Protein AF-A0A8J8J5F9-F1 (afdb_monomer)

Sequence (106 aa):
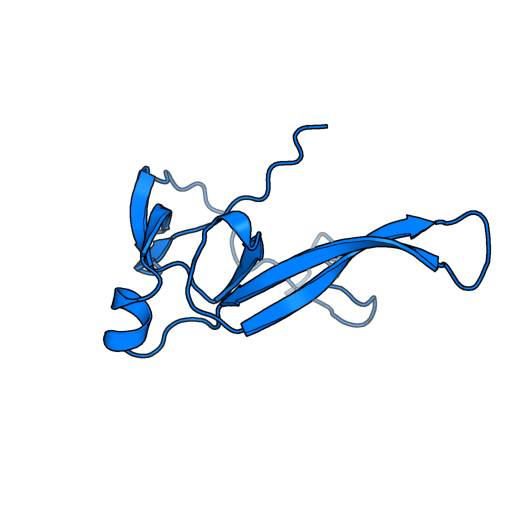KRPRYQLLLGRSSDLVVVEEIKRVELEEKEAPLGGTVVPIELGLPGMVHALVVEYDYSTVPRRAKLVKPFIVLPFPRMRAERMRQRTKALHDPELGIGVYLHSWSG

Mean predicted aligned error: 6.69 Å

pLDDT: mean 86.82, std 11.15, range [41.47, 97.12]

Secondary structure (DSSP, 8-state):
---SS-EE-SSTT-EE----------EEEEEEB-SEEEEGGG--SSEEEEEEEEEE-SSSS-EEEEEEEEEEEPPP-SHHHHHHTEEEEEEETTTTEEE-------

Radius of gyration: 16.97 Å; Cα contacts (8 Å, |Δi|>4): 169; chains: 1; bounding box: 41×25×44 Å

Structure (mmCIF, N/CA/C/O backbone):
data_AF-A0A8J8J5F9-F1
#
_entry.id   AF-A0A8J8J5F9-F1
#
loop_
_atom_site.group_PDB
_atom_site.id
_atom_site.type_symbol
_atom_site.label_atom_id
_atom_site.label_alt_id
_atom_site.label_comp_id
_atom_site.label_asym_id
_atom_site.label_entity_id
_atom_site.label_seq_id
_atom_site.pdbx_PDB_ins_code
_atom_site.Cartn_x
_atom_site.Cartn_y
_atom_site.Cartn_z
_atom_site.occupancy
_atom_site.B_iso_or_equiv
_atom_site.auth_seq_id
_atom_site.auth_comp_id
_atom_site.auth_asym_id
_atom_site.auth_atom_id
_atom_site.pdbx_PDB_model_num
ATOM 1 N N . LYS A 1 1 ? -26.136 -0.159 -12.455 1.00 56.03 1 LYS A N 1
ATOM 2 C CA . LYS A 1 1 ? -25.252 1.002 -12.170 1.00 56.03 1 LYS A CA 1
ATOM 3 C C . LYS A 1 1 ? -24.592 1.441 -13.489 1.00 56.03 1 LYS A C 1
ATOM 5 O O . LYS A 1 1 ? -24.132 0.561 -14.201 1.00 56.03 1 LYS A O 1
ATOM 10 N N . ARG A 1 2 ? -24.602 2.734 -13.864 1.00 60.03 2 ARG A N 1
ATOM 11 C CA . ARG A 1 2 ? -23.929 3.274 -15.072 1.00 60.03 2 ARG A CA 1
ATOM 12 C C . ARG A 1 2 ? -22.699 4.087 -14.628 1.00 60.03 2 ARG A 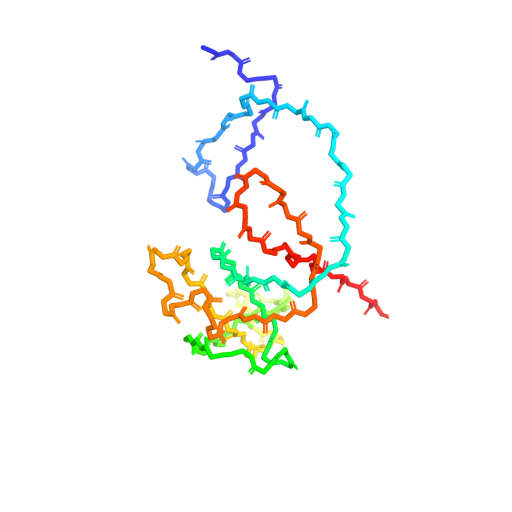C 1
ATOM 14 O O . ARG A 1 2 ? -22.896 5.219 -14.187 1.00 60.03 2 ARG A O 1
ATOM 21 N N . PRO A 1 3 ? -21.476 3.529 -14.644 1.00 63.41 3 PRO A N 1
ATOM 22 C CA . PRO A 1 3 ? -20.291 4.274 -14.227 1.00 63.41 3 PRO A CA 1
ATOM 23 C C . PRO A 1 3 ? -20.064 5.454 -15.180 1.00 63.41 3 PRO A C 1
ATOM 25 O O . PRO A 1 3 ? -20.061 5.273 -16.394 1.00 63.41 3 PRO A O 1
ATOM 28 N N . ARG A 1 4 ? -19.912 6.672 -14.641 1.00 62.31 4 ARG A N 1
ATOM 29 C CA . ARG A 1 4 ? -19.627 7.868 -15.460 1.00 62.31 4 ARG A CA 1
ATOM 30 C C . ARG A 1 4 ? -18.207 7.873 -16.027 1.00 62.31 4 ARG A C 1
ATOM 32 O O . ARG A 1 4 ? -17.983 8.490 -17.059 1.00 62.31 4 ARG A O 1
ATOM 39 N N . TYR A 1 5 ? -17.288 7.172 -15.368 1.00 63.69 5 TYR A N 1
ATOM 40 C CA . TYR A 1 5 ? -15.900 7.020 -15.784 1.00 63.69 5 TYR A CA 1
ATOM 41 C C . TYR A 1 5 ? -15.513 5.547 -15.694 1.00 63.69 5 TYR A C 1
ATOM 43 O O . TYR A 1 5 ? -15.827 4.887 -14.701 1.00 63.69 5 TYR A O 1
ATOM 51 N N . GLN A 1 6 ? -14.848 5.035 -16.729 1.00 65.44 6 GLN A N 1
ATOM 52 C CA . GLN A 1 6 ? -14.239 3.714 -16.674 1.00 65.44 6 GLN A CA 1
ATOM 53 C C . GLN A 1 6 ? -12.998 3.806 -15.789 1.00 65.44 6 GLN A C 1
ATOM 55 O O . GLN A 1 6 ? -12.009 4.436 -16.154 1.00 65.44 6 GLN A O 1
ATOM 60 N N . LEU A 1 7 ? -13.066 3.187 -14.616 1.00 70.19 7 LEU A N 1
ATOM 61 C CA . LEU A 1 7 ? -11.890 2.910 -13.810 1.00 70.19 7 LEU A CA 1
ATOM 62 C C . LEU A 1 7 ? -11.389 1.515 -14.195 1.00 70.19 7 LEU A C 1
ATOM 64 O O . LEU A 1 7 ? -12.170 0.564 -14.253 1.00 70.19 7 LEU A O 1
ATOM 68 N N . LEU A 1 8 ? -10.099 1.424 -14.505 1.00 68.38 8 LEU A N 1
ATOM 69 C CA . LEU A 1 8 ? -9.402 0.178 -14.8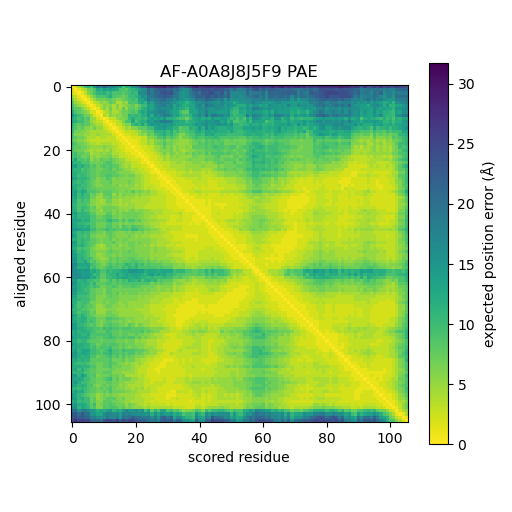11 1.00 68.38 8 LEU A CA 1
ATOM 70 C C . LEU A 1 8 ? -8.459 -0.130 -13.657 1.00 68.38 8 LEU A C 1
ATOM 72 O O . LEU A 1 8 ? -7.688 0.740 -13.247 1.00 68.38 8 LEU A O 1
ATOM 76 N N . LEU A 1 9 ? -8.513 -1.352 -13.135 1.00 70.44 9 LEU A N 1
ATOM 77 C CA . LEU A 1 9 ? -7.690 -1.756 -11.999 1.00 70.44 9 LEU A CA 1
ATOM 78 C C . LEU A 1 9 ? -6.610 -2.731 -12.470 1.00 70.44 9 LEU A C 1
ATOM 80 O O . LEU A 1 9 ? -6.804 -3.938 -12.531 1.00 70.44 9 LEU A O 1
ATOM 84 N N . GLY A 1 10 ? -5.455 -2.188 -12.850 1.00 73.69 10 GLY A N 1
ATOM 85 C CA . GLY A 1 10 ? -4.349 -2.969 -13.402 1.00 73.69 10 GLY A CA 1
ATOM 86 C C . GLY A 1 10 ? -4.558 -3.295 -14.880 1.00 73.69 10 GLY A C 1
ATOM 87 O O . GLY A 1 10 ? -3.993 -2.618 -15.738 1.00 73.69 10 GLY A O 1
ATOM 88 N N . ARG A 1 11 ? -5.344 -4.330 -15.198 1.00 71.50 11 ARG A N 1
ATOM 89 C CA . ARG A 1 11 ? -5.572 -4.760 -16.590 1.00 71.50 11 ARG A CA 1
ATOM 90 C C . ARG A 1 11 ? -6.789 -4.072 -17.198 1.00 71.50 11 ARG A C 1
ATOM 92 O O . ARG A 1 11 ? -7.748 -3.746 -16.509 1.00 71.50 11 ARG A O 1
ATOM 99 N N . SER A 1 12 ? -6.789 -3.924 -18.522 1.00 70.12 12 SER A N 1
ATOM 100 C CA . SER A 1 12 ? -7.931 -3.382 -19.274 1.00 70.12 12 SER A CA 1
ATOM 101 C C . SER A 1 12 ? -9.205 -4.228 -19.152 1.00 70.12 12 SER A C 1
ATOM 103 O O . SER A 1 12 ? -10.298 -3.716 -19.379 1.00 70.12 12 SER A O 1
ATOM 105 N N . SER A 1 13 ? -9.075 -5.503 -18.769 1.00 75.56 13 SER A N 1
ATOM 106 C CA . SER A 1 13 ? -10.186 -6.413 -18.471 1.00 75.56 13 SER A CA 1
ATOM 107 C C . SER A 1 13 ? -10.829 -6.186 -17.102 1.00 75.56 13 SER A C 1
ATOM 109 O O . SER A 1 13 ? -11.948 -6.643 -16.875 1.00 75.56 13 SER A O 1
ATOM 111 N N . ASP A 1 14 ? -10.133 -5.516 -16.184 1.00 77.38 14 ASP A N 1
ATOM 112 C CA . ASP A 1 14 ? -10.522 -5.453 -14.778 1.00 77.38 14 ASP A CA 1
ATOM 113 C C . ASP A 1 14 ? -11.424 -4.222 -14.573 1.00 77.38 14 ASP A C 1
ATOM 115 O O . ASP A 1 14 ? -10.971 -3.125 -14.232 1.00 77.38 14 ASP A O 1
ATOM 119 N N . LEU A 1 15 ? -12.720 -4.403 -14.863 1.00 77.81 15 LEU A N 1
ATOM 120 C CA . LEU A 1 15 ? -13.754 -3.373 -14.731 1.00 77.81 15 LEU A CA 1
ATOM 121 C C . LEU A 1 15 ? -14.131 -3.151 -13.263 1.00 77.81 15 LEU A C 1
ATOM 123 O O . LEU A 1 15 ? -14.524 -4.087 -12.568 1.00 77.81 15 LEU A O 1
ATOM 127 N N . VAL A 1 16 ? -14.095 -1.895 -12.814 1.00 77.81 16 VAL A N 1
ATOM 128 C CA . VAL A 1 16 ? -14.505 -1.507 -11.456 1.00 77.81 16 VAL A CA 1
ATOM 129 C C . VAL A 1 16 ? -15.431 -0.288 -11.467 1.00 77.81 16 VAL A C 1
ATOM 131 O O . VAL A 1 16 ? -15.446 0.504 -12.411 1.00 77.81 16 VAL A O 1
ATOM 134 N N . VAL A 1 17 ? -16.242 -0.147 -10.416 1.00 81.12 17 VAL A N 1
ATOM 135 C CA . VAL A 1 17 ? -17.215 0.943 -10.252 1.00 81.12 17 VAL A CA 1
ATOM 136 C C . VAL A 1 17 ? -17.031 1.575 -8.877 1.00 81.12 17 VAL A C 1
ATOM 138 O O . VAL A 1 17 ? -16.889 0.865 -7.888 1.00 81.12 17 VAL A O 1
ATOM 141 N N . VAL A 1 18 ? -17.066 2.907 -8.812 1.00 83.81 18 VAL A N 1
ATOM 142 C CA . VAL A 1 18 ? -17.068 3.645 -7.541 1.00 83.81 18 VAL A CA 1
ATOM 143 C C . VAL A 1 18 ? -18.436 3.514 -6.883 1.00 83.81 18 VAL A C 1
ATOM 145 O O . VAL A 1 18 ? -19.450 3.851 -7.498 1.00 83.81 18 VAL A O 1
ATOM 148 N N . GLU A 1 19 ? -18.468 3.033 -5.643 1.00 84.19 19 GLU A N 1
ATOM 149 C CA . GLU A 1 19 ? -19.701 2.975 -4.852 1.00 84.19 19 GLU A CA 1
ATOM 150 C C . GLU A 1 19 ? -19.952 4.270 -4.078 1.00 84.19 19 GLU A C 1
ATOM 152 O O . GLU A 1 19 ? -21.090 4.730 -4.027 1.00 84.19 19 GLU A O 1
ATOM 157 N N . GLU A 1 20 ? -18.897 4.889 -3.548 1.00 86.50 20 GLU A N 1
ATOM 158 C CA . GLU A 1 20 ? -18.975 6.092 -2.722 1.00 86.50 20 GLU A CA 1
ATOM 159 C C . GLU A 1 20 ? -17.676 6.909 -2.825 1.00 86.50 20 GLU A C 1
ATOM 161 O O . GLU A 1 20 ? -16.594 6.356 -3.026 1.00 86.50 20 GLU A O 1
ATOM 166 N N . ILE A 1 21 ? -17.784 8.233 -2.677 1.00 87.38 21 ILE A N 1
ATOM 167 C CA . ILE A 1 21 ? -16.649 9.134 -2.449 1.00 87.38 21 ILE A CA 1
ATOM 168 C C . ILE A 1 21 ? -16.967 9.948 -1.200 1.00 87.38 21 ILE A C 1
ATOM 170 O O . ILE A 1 21 ? -17.948 10.690 -1.182 1.00 87.38 21 ILE A O 1
ATOM 174 N N . LYS A 1 22 ? -16.109 9.848 -0.185 1.00 86.81 22 LYS A N 1
ATOM 175 C CA . LYS A 1 22 ? -16.231 10.591 1.070 1.00 86.81 22 LYS A CA 1
ATOM 176 C C . LYS A 1 22 ? -14.921 11.270 1.436 1.00 86.81 22 LYS A C 1
ATOM 178 O O . LYS A 1 22 ? -13.843 10.795 1.082 1.00 86.81 22 LYS A O 1
ATOM 183 N N . ARG A 1 23 ? -15.021 12.391 2.148 1.00 87.94 23 ARG A N 1
ATOM 184 C CA . ARG A 1 23 ? -13.873 13.034 2.794 1.00 87.94 23 ARG A CA 1
ATOM 185 C C . ARG A 1 23 ? -13.798 12.527 4.227 1.00 87.94 23 ARG A C 1
ATOM 187 O O . ARG A 1 23 ? -14.805 12.558 4.925 1.00 87.94 23 ARG A O 1
ATOM 194 N N . VAL A 1 24 ? -12.621 12.071 4.631 1.00 85.88 24 VAL A N 1
ATOM 195 C CA . VAL A 1 24 ? -12.334 11.609 5.991 1.00 85.88 24 VAL A CA 1
ATOM 196 C C . VAL A 1 24 ? -11.064 12.288 6.481 1.00 85.88 24 VAL A C 1
ATOM 198 O O . VAL A 1 24 ? -10.143 12.520 5.696 1.00 85.88 24 VAL A O 1
ATOM 201 N N . GLU A 1 25 ? -11.031 12.622 7.764 1.00 86.44 25 GLU A N 1
ATOM 202 C CA . GLU A 1 25 ? -9.827 13.116 8.425 1.00 86.44 25 GLU A CA 1
ATOM 203 C C . GLU A 1 25 ? -9.056 11.924 8.985 1.00 86.44 25 GLU A C 1
ATOM 205 O O . GLU A 1 25 ? -9.618 11.072 9.675 1.00 86.44 25 GLU A O 1
ATOM 210 N N . LEU A 1 26 ? -7.774 11.839 8.635 1.00 89.50 26 LEU A N 1
A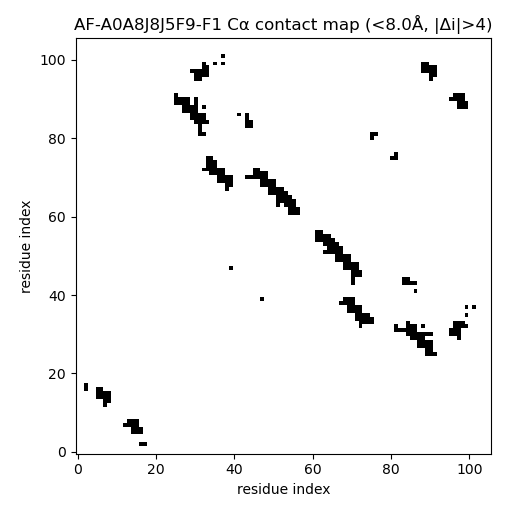TOM 211 C CA . LEU A 1 26 ? -6.888 10.783 9.102 1.00 89.50 26 LEU A CA 1
ATOM 212 C C . LEU A 1 26 ? -5.906 11.374 10.104 1.00 89.50 26 LEU A C 1
ATOM 214 O O . LEU A 1 26 ? -5.200 12.336 9.803 1.00 89.50 26 LEU A O 1
ATOM 218 N N . GLU A 1 27 ? -5.836 10.757 11.274 1.00 92.62 27 GLU A N 1
ATOM 219 C CA . GLU A 1 27 ? -4.879 11.114 12.313 1.00 92.62 27 GLU A CA 1
ATOM 220 C C . GLU A 1 27 ? -3.687 10.166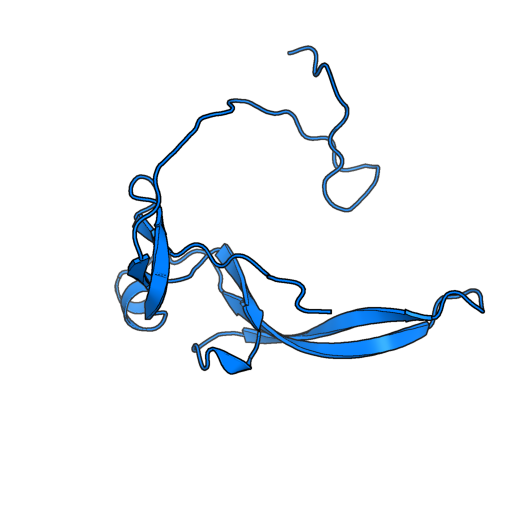 12.275 1.00 92.62 27 GLU A C 1
ATOM 222 O O . GLU A 1 27 ? -3.825 8.958 12.051 1.00 92.62 27 GLU A O 1
ATOM 227 N N . GLU A 1 28 ? -2.501 10.706 12.526 1.00 93.94 28 GLU A N 1
ATOM 228 C CA . GLU A 1 28 ? -1.299 9.899 12.644 1.00 93.94 28 GLU A CA 1
ATOM 229 C C . GLU A 1 28 ? -1.227 9.274 14.041 1.00 93.94 28 GLU A C 1
ATOM 231 O O . GLU A 1 28 ? -1.200 9.971 15.055 1.00 93.94 28 GLU A O 1
ATOM 236 N N . LYS A 1 29 ? -1.171 7.943 14.106 1.00 94.25 29 LYS A N 1
ATOM 237 C CA . LYS A 1 29 ? -0.952 7.211 15.356 1.00 94.25 29 LYS A CA 1
ATOM 238 C C . LYS A 1 29 ? -0.301 5.865 15.093 1.00 94.25 29 LYS A C 1
ATOM 240 O O . LYS A 1 29 ? -0.095 5.454 13.953 1.00 94.25 29 LYS A O 1
ATOM 245 N N . GLU A 1 30 ? 0.020 5.156 16.164 1.00 93.94 30 GLU A N 1
ATOM 246 C CA . GLU A 1 30 ? 0.500 3.790 16.042 1.00 93.94 30 GLU A CA 1
ATOM 247 C C . GLU A 1 30 ? -0.655 2.848 15.665 1.00 93.94 30 GLU A C 1
ATOM 249 O O . GLU A 1 30 ? -1.608 2.651 16.432 1.00 93.94 30 GLU A O 1
ATOM 254 N N . ALA A 1 31 ? -0.572 2.266 14.472 1.00 93.94 31 ALA A N 1
ATOM 255 C CA . ALA A 1 31 ? -1.632 1.464 13.878 1.00 93.94 31 ALA A CA 1
ATOM 256 C C . ALA A 1 31 ? -1.066 0.254 13.117 1.00 93.94 31 ALA A C 1
ATOM 258 O O . ALA A 1 31 ? 0.048 0.325 12.595 1.00 93.94 31 ALA A O 1
ATOM 259 N N . PRO A 1 32 ? -1.814 -0.863 13.028 1.00 94.12 32 PRO A N 1
ATOM 260 C CA . PRO A 1 32 ? -1.432 -1.983 12.176 1.00 94.12 32 PRO A CA 1
ATOM 261 C C . PRO A 1 32 ? -1.560 -1.610 10.698 1.00 94.12 32 PRO A C 1
ATOM 263 O O . PRO A 1 32 ? -2.654 -1.264 10.260 1.00 94.12 32 PRO A O 1
ATOM 266 N N . LEU A 1 33 ? -0.488 -1.732 9.918 1.00 94.44 33 LEU A N 1
ATOM 267 C CA . LEU A 1 33 ? -0.575 -1.691 8.456 1.00 94.44 33 LEU A CA 1
ATOM 268 C C . LEU A 1 33 ? -1.015 -3.051 7.910 1.00 94.44 33 LEU A C 1
ATOM 270 O O . LEU A 1 33 ? -0.620 -4.092 8.428 1.00 94.44 33 LEU A O 1
ATOM 274 N N . GLY A 1 34 ? -1.822 -3.049 6.850 1.00 91.56 34 GLY A N 1
ATOM 275 C CA . GLY A 1 34 ? -2.349 -4.283 6.279 1.00 91.56 34 GLY A CA 1
ATOM 276 C C . GLY A 1 34 ? -3.124 -4.082 4.985 1.00 91.56 34 GLY A C 1
ATOM 277 O O . GLY A 1 34 ? -3.678 -3.016 4.745 1.00 91.56 34 GLY A O 1
ATOM 278 N N . GLY A 1 35 ? -3.166 -5.121 4.151 1.00 91.25 35 GLY A N 1
ATOM 279 C CA . GLY A 1 35 ? -3.835 -5.080 2.846 1.00 91.25 35 GLY A CA 1
ATOM 280 C C . GLY A 1 35 ? -3.134 -4.168 1.839 1.00 91.25 35 GLY A C 1
ATOM 281 O O . GLY A 1 35 ? -3.790 -3.573 0.991 1.00 91.25 35 GLY A O 1
ATOM 282 N N . THR A 1 36 ? -1.815 -4.019 1.955 1.00 92.94 36 THR A N 1
ATOM 283 C CA . THR A 1 36 ? -1.036 -3.055 1.174 1.00 92.94 36 THR A CA 1
ATOM 284 C C . THR A 1 36 ? 0.387 -3.556 0.921 1.00 92.94 36 THR A C 1
ATOM 286 O O . THR A 1 36 ? 0.824 -4.565 1.478 1.00 92.94 36 THR A O 1
ATOM 289 N N . VAL A 1 37 ? 1.111 -2.843 0.064 1.00 93.75 37 VAL A N 1
ATOM 290 C CA . VAL A 1 37 ? 2.530 -3.050 -0.223 1.00 93.75 37 VAL A CA 1
ATOM 291 C C . VAL A 1 37 ? 3.288 -1.827 0.272 1.00 93.75 37 VAL A C 1
ATOM 293 O O . VAL A 1 37 ? 2.907 -0.700 -0.048 1.00 93.75 37 VAL A O 1
ATOM 296 N N . VAL A 1 38 ? 4.351 -2.039 1.044 1.00 94.00 38 VAL A N 1
ATOM 297 C CA . VAL A 1 38 ? 5.160 -0.959 1.630 1.00 94.00 38 VAL A CA 1
ATOM 298 C C . VAL A 1 38 ? 6.643 -1.143 1.324 1.00 94.00 38 VAL A C 1
ATOM 300 O O . VAL A 1 38 ? 7.077 -2.279 1.126 1.00 94.00 38 VAL A O 1
ATOM 303 N N . PRO A 1 39 ? 7.437 -0.064 1.269 1.00 93.25 39 PRO A N 1
ATOM 304 C CA . PRO A 1 39 ? 8.886 -0.170 1.121 1.00 93.25 39 PRO A CA 1
ATOM 305 C C . PRO A 1 39 ? 9.524 -0.980 2.262 1.00 93.25 39 PRO A C 1
ATOM 307 O O . PRO A 1 39 ? 9.019 -0.981 3.391 1.00 93.25 39 PRO A O 1
ATOM 310 N N . ILE A 1 40 ? 10.626 -1.685 1.983 1.00 94.31 40 ILE A N 1
ATOM 311 C CA . ILE A 1 40 ? 11.306 -2.516 2.994 1.00 94.31 40 ILE A CA 1
ATOM 312 C C . ILE A 1 40 ? 11.838 -1.688 4.175 1.00 94.31 40 ILE A C 1
ATOM 314 O O . ILE A 1 40 ? 11.980 -2.197 5.285 1.00 94.31 40 ILE A O 1
ATOM 318 N N . GLU A 1 41 ? 12.088 -0.400 3.948 1.00 91.81 41 GLU A N 1
ATOM 319 C CA . GLU A 1 41 ? 12.641 0.566 4.894 1.00 91.81 41 GLU A CA 1
ATOM 320 C C . GLU A 1 41 ? 11.729 0.796 6.109 1.00 91.81 41 GLU A C 1
ATOM 322 O O . GLU A 1 41 ? 12.201 1.258 7.145 1.00 91.81 41 GLU A O 1
ATOM 327 N N . LEU A 1 42 ? 10.442 0.428 6.026 1.00 90.06 42 LEU A N 1
ATOM 328 C CA . LEU A 1 42 ? 9.531 0.462 7.175 1.00 90.06 42 LEU A CA 1
ATOM 329 C C . LEU A 1 42 ? 9.816 -0.644 8.205 1.00 90.06 42 LEU A C 1
ATOM 331 O O . LEU A 1 42 ? 9.261 -0.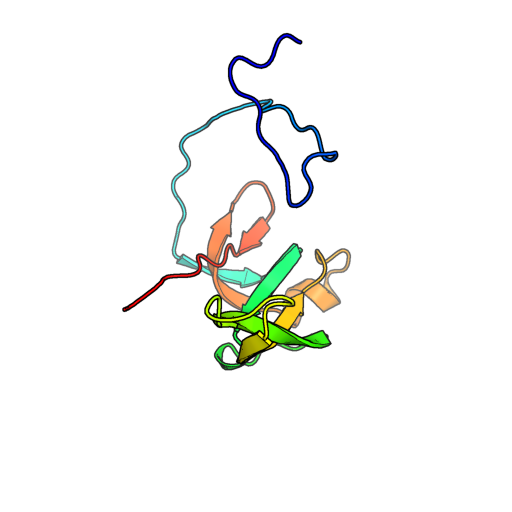597 9.300 1.00 90.06 42 LEU A O 1
ATOM 335 N N . GLY A 1 43 ? 10.635 -1.649 7.870 1.00 90.56 43 GLY A N 1
ATOM 336 C CA . GLY A 1 43 ? 11.079 -2.682 8.812 1.00 90.56 43 GLY A CA 1
ATOM 337 C C . GLY A 1 43 ? 9.969 -3.603 9.331 1.00 90.56 43 GLY A C 1
ATOM 338 O O . GLY A 1 43 ? 10.122 -4.225 10.381 1.00 90.56 43 GLY A O 1
ATOM 339 N N . LEU A 1 44 ? 8.837 -3.686 8.627 1.00 92.19 44 LEU A N 1
ATOM 340 C CA . LEU A 1 44 ? 7.689 -4.478 9.061 1.00 92.19 44 LEU A CA 1
ATOM 341 C C . LEU A 1 44 ? 7.849 -5.970 8.726 1.00 92.19 44 LEU A C 1
ATOM 343 O O . LEU A 1 44 ? 8.353 -6.324 7.659 1.00 92.19 44 LEU A O 1
ATOM 347 N N . PRO A 1 45 ? 7.373 -6.879 9.592 1.00 91.25 45 PRO A N 1
ATOM 348 C CA . PRO A 1 45 ? 7.386 -8.302 9.290 1.00 91.25 45 PRO A CA 1
ATOM 349 C C . PRO A 1 45 ? 6.334 -8.636 8.223 1.00 91.25 45 PRO A C 1
ATOM 351 O O . PRO A 1 45 ? 5.138 -8.393 8.405 1.00 91.25 45 PRO A O 1
ATOM 354 N N . GLY A 1 46 ? 6.768 -9.248 7.124 1.00 90.75 46 GLY A N 1
ATOM 355 C CA . GLY A 1 46 ? 5.889 -9.671 6.038 1.00 90.75 46 GLY A CA 1
ATOM 356 C C . GLY A 1 46 ? 6.645 -10.364 4.908 1.00 90.75 46 GLY A C 1
ATOM 357 O O . GLY A 1 46 ? 7.832 -10.664 5.025 1.00 90.75 46 GLY A O 1
ATOM 358 N N . MET A 1 47 ? 5.944 -10.638 3.809 1.00 94.19 47 MET A N 1
ATOM 359 C CA . MET A 1 47 ? 6.548 -11.274 2.641 1.00 94.19 47 MET A CA 1
ATOM 360 C C . MET A 1 47 ? 7.357 -10.243 1.856 1.00 94.19 47 MET A C 1
ATOM 362 O O . MET A 1 47 ? 6.792 -9.272 1.360 1.00 94.19 47 MET A O 1
ATOM 366 N N . VAL A 1 48 ? 8.663 -10.463 1.718 1.00 96.62 48 VAL A N 1
ATOM 367 C CA . VAL A 1 48 ? 9.522 -9.601 0.899 1.00 96.62 48 VAL A CA 1
ATOM 368 C C . VAL A 1 48 ? 9.375 -9.984 -0.572 1.00 96.62 48 VAL A C 1
ATOM 370 O O . VAL A 1 48 ? 9.496 -11.156 -0.930 1.00 96.62 48 VAL A O 1
ATOM 373 N N . HIS A 1 49 ? 9.128 -8.998 -1.430 1.00 97.12 49 HIS A N 1
ATOM 374 C CA . HIS A 1 49 ? 9.023 -9.172 -2.873 1.00 97.12 49 HIS A CA 1
ATOM 375 C C . HIS A 1 49 ? 9.759 -8.051 -3.611 1.00 97.12 49 HIS A C 1
ATOM 377 O O . HIS A 1 49 ? 9.650 -6.882 -3.247 1.00 97.12 49 HIS A O 1
ATOM 383 N N . ALA A 1 50 ? 10.506 -8.394 -4.660 1.00 96.38 50 ALA A N 1
ATOM 384 C CA . ALA A 1 50 ? 11.183 -7.417 -5.506 1.00 96.38 50 ALA A CA 1
ATOM 385 C C . ALA A 1 50 ? 10.228 -6.942 -6.609 1.00 96.38 50 ALA A C 1
ATOM 387 O O . ALA A 1 50 ? 9.792 -7.742 -7.434 1.00 96.38 50 ALA A O 1
ATOM 388 N N . LEU A 1 51 ? 9.896 -5.651 -6.625 1.00 94.19 51 LEU A N 1
ATOM 389 C CA . LEU A 1 51 ? 8.984 -5.058 -7.605 1.00 94.19 51 LEU A CA 1
ATOM 390 C C . LEU A 1 51 ? 9.722 -4.053 -8.488 1.00 94.19 51 LEU A C 1
ATOM 392 O O . LEU A 1 51 ? 10.579 -3.297 -8.023 1.00 94.19 51 LEU A O 1
ATOM 396 N N . VAL A 1 52 ? 9.374 -4.046 -9.775 1.00 92.69 52 VAL A N 1
ATOM 397 C CA . VAL A 1 52 ? 9.880 -3.058 -10.732 1.00 92.69 52 VAL A CA 1
ATOM 398 C C . VAL A 1 52 ? 9.212 -1.716 -10.444 1.00 92.69 52 VAL A C 1
ATOM 400 O O . VAL A 1 52 ? 7.993 -1.598 -10.537 1.00 92.69 52 VAL A O 1
ATOM 403 N N . VAL A 1 53 ? 10.016 -0.715 -10.098 1.00 91.50 53 VAL A N 1
ATOM 404 C CA . VAL A 1 53 ? 9.570 0.661 -9.826 1.00 91.50 53 VAL A CA 1
ATOM 405 C C . VAL A 1 53 ? 9.660 1.516 -11.089 1.00 91.50 53 VAL A C 1
ATOM 407 O O . VAL A 1 53 ? 8.864 2.429 -11.279 1.00 91.50 53 VAL A O 1
ATOM 410 N N . GLU A 1 54 ? 10.598 1.195 -11.982 1.00 92.69 54 GLU A N 1
ATOM 411 C CA . GLU A 1 54 ? 10.791 1.902 -13.247 1.00 92.69 54 GLU A CA 1
ATOM 412 C C . GLU A 1 54 ? 11.141 0.922 -14.374 1.00 92.69 54 GLU A C 1
ATOM 414 O O . GLU A 1 54 ? 11.952 0.010 -14.189 1.00 92.69 54 GLU A O 1
ATOM 419 N N . TYR A 1 55 ? 10.560 1.138 -15.556 1.00 93.44 55 TYR A N 1
ATOM 420 C CA . TYR A 1 55 ? 10.884 0.411 -16.785 1.00 93.44 55 TYR A CA 1
ATOM 421 C C . TYR A 1 55 ? 11.660 1.306 -17.755 1.00 93.44 55 TYR A C 1
ATOM 423 O O . TYR A 1 55 ? 11.388 2.499 -17.864 1.00 93.44 55 TYR A O 1
ATOM 431 N N . ASP A 1 56 ? 12.585 0.710 -18.499 1.00 93.38 56 ASP A N 1
ATOM 432 C CA . ASP A 1 56 ? 13.161 1.290 -19.706 1.00 93.38 56 ASP A CA 1
ATOM 433 C C . ASP A 1 56 ? 12.233 1.008 -20.899 1.00 93.38 56 ASP A C 1
ATOM 435 O O . ASP A 1 56 ? 11.909 -0.147 -21.205 1.00 93.38 56 ASP A O 1
ATOM 439 N N . TYR A 1 57 ? 11.801 2.086 -21.553 1.00 92.81 57 TYR A N 1
ATOM 440 C CA . TYR A 1 57 ? 10.881 2.079 -22.690 1.00 92.81 57 TYR A CA 1
ATOM 441 C C . TYR A 1 57 ? 11.584 2.261 -24.042 1.00 92.81 57 TYR A C 1
ATOM 443 O O . TYR A 1 57 ? 10.910 2.324 -25.067 1.00 92.81 57 TYR A O 1
ATOM 451 N N . SER A 1 58 ? 12.918 2.334 -24.068 1.00 94.50 58 SER A N 1
ATOM 452 C CA . SER A 1 58 ? 13.697 2.477 -25.304 1.00 94.50 58 SER A CA 1
ATOM 453 C C . SER A 1 58 ? 13.616 1.250 -26.221 1.00 94.50 58 SER A C 1
ATOM 455 O O . SER A 1 58 ? 13.860 1.360 -27.421 1.00 94.50 58 SER A O 1
ATOM 457 N N . THR A 1 59 ? 13.260 0.080 -25.677 1.00 89.81 59 THR A N 1
ATOM 458 C CA . THR A 1 59 ? 13.187 -1.191 -26.411 1.00 89.81 59 THR A CA 1
ATOM 459 C C . THR A 1 59 ? 11.910 -1.973 -26.089 1.00 89.81 59 THR A C 1
ATOM 461 O O . THR A 1 59 ? 11.315 -1.828 -25.019 1.00 89.81 59 THR A O 1
ATOM 464 N N . VAL A 1 60 ? 11.473 -2.812 -27.037 1.00 88.38 60 VAL A N 1
ATOM 465 C CA . VAL A 1 60 ? 10.367 -3.769 -26.867 1.00 88.38 60 VAL A CA 1
ATOM 466 C C . VAL A 1 60 ? 10.937 -5.189 -27.023 1.00 88.38 60 VAL A C 1
ATOM 468 O O . VAL A 1 60 ? 11.535 -5.466 -28.062 1.00 88.38 60 VAL A O 1
ATOM 471 N N . PRO A 1 61 ? 10.775 -6.094 -26.035 1.00 89.12 61 PRO A N 1
ATOM 472 C CA . PRO A 1 61 ? 10.047 -5.911 -24.778 1.00 89.12 61 PRO A CA 1
ATOM 473 C C . PRO A 1 61 ? 10.755 -4.952 -23.810 1.00 89.12 61 PRO A C 1
ATOM 475 O O . PRO A 1 61 ? 11.982 -4.863 -23.788 1.00 89.12 61 PRO A O 1
ATOM 478 N N . ARG A 1 62 ? 9.952 -4.256 -22.995 1.00 92.62 62 ARG A N 1
ATOM 479 C CA . ARG A 1 62 ? 10.429 -3.321 -21.964 1.00 92.62 62 ARG A CA 1
ATOM 480 C C . ARG A 1 62 ? 11.345 -4.044 -20.982 1.00 92.62 62 ARG A C 1
ATOM 482 O O . ARG A 1 62 ? 11.096 -5.202 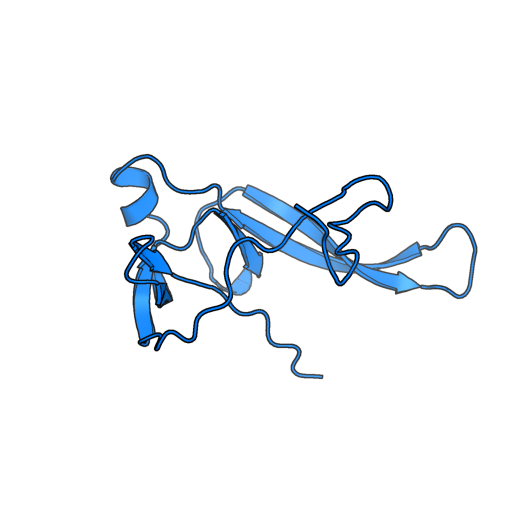-20.643 1.00 92.62 62 ARG A O 1
ATOM 489 N N . ARG A 1 63 ? 12.356 -3.344 -20.471 1.00 93.00 63 ARG A N 1
ATOM 490 C CA . ARG A 1 63 ? 13.296 -3.886 -19.478 1.00 93.00 63 ARG A CA 1
ATOM 491 C C . ARG A 1 63 ? 13.098 -3.207 -18.131 1.00 93.00 63 ARG A C 1
ATOM 493 O O . ARG A 1 63 ? 12.748 -2.034 -18.080 1.00 93.00 63 ARG A O 1
ATOM 500 N N . ALA A 1 64 ? 13.301 -3.932 -17.036 1.00 94.12 64 ALA A N 1
ATOM 501 C CA . ALA A 1 64 ? 13.299 -3.317 -15.712 1.00 94.12 64 ALA A CA 1
ATOM 502 C C . ALA A 1 64 ? 14.527 -2.401 -15.583 1.00 94.12 64 ALA A C 1
ATOM 504 O O . ALA A 1 64 ? 15.652 -2.861 -15.770 1.00 94.12 64 ALA A O 1
ATOM 505 N N . LYS A 1 65 ? 14.306 -1.119 -15.282 1.00 95.44 65 LYS A N 1
ATOM 506 C CA . LYS A 1 65 ? 15.370 -0.132 -15.050 1.00 95.44 65 LYS A CA 1
ATOM 507 C C . LYS A 1 65 ? 15.706 -0.019 -13.566 1.00 95.44 65 LYS A C 1
ATOM 509 O O . LYS A 1 65 ? 16.876 0.052 -13.207 1.00 95.44 65 LYS A O 1
ATOM 514 N N . LEU A 1 66 ? 14.686 -0.046 -12.708 1.00 94.75 66 LEU A N 1
ATOM 515 C CA . LEU A 1 66 ? 14.839 0.015 -11.258 1.00 94.75 66 LEU A CA 1
ATOM 516 C C . LEU A 1 66 ? 13.937 -1.018 -10.592 1.00 94.75 66 LEU A C 1
ATOM 518 O O . LEU A 1 66 ? 12.725 -1.029 -10.806 1.00 94.75 66 LEU A O 1
ATOM 522 N N . VAL A 1 67 ? 14.534 -1.860 -9.755 1.00 95.62 67 VAL A N 1
ATOM 523 C CA . VAL A 1 67 ? 13.836 -2.857 -8.941 1.00 95.62 67 VAL A CA 1
ATOM 524 C C . VAL A 1 67 ? 14.139 -2.563 -7.482 1.00 95.62 67 VAL A C 1
ATOM 526 O O . VAL A 1 67 ? 15.299 -2.360 -7.127 1.00 95.62 67 VAL A O 1
ATOM 529 N N . LYS A 1 68 ? 13.105 -2.530 -6.641 1.00 95.25 68 LYS A N 1
ATOM 530 C CA . LYS A 1 68 ? 13.251 -2.329 -5.196 1.00 95.25 68 LYS A CA 1
ATOM 531 C C . LYS A 1 68 ? 12.524 -3.427 -4.420 1.00 95.25 68 LYS A C 1
ATOM 533 O O . LYS A 1 68 ? 11.520 -3.952 -4.908 1.00 95.25 68 LYS A O 1
ATOM 538 N N . PRO A 1 69 ? 13.024 -3.801 -3.235 1.00 96.62 69 PRO A N 1
ATOM 539 C CA . PRO A 1 69 ? 12.315 -4.701 -2.342 1.00 96.62 69 PRO A CA 1
ATOM 540 C C . PRO A 1 69 ? 11.155 -3.976 -1.650 1.00 96.62 69 PRO A C 1
ATOM 542 O O . PRO A 1 69 ? 11.289 -2.855 -1.166 1.00 96.62 69 PRO A O 1
ATOM 545 N N . PHE A 1 70 ? 10.025 -4.661 -1.563 1.00 96.62 70 PHE A N 1
ATOM 546 C CA . PHE A 1 70 ? 8.848 -4.237 -0.823 1.00 96.62 70 PHE A CA 1
ATOM 547 C C . PHE A 1 70 ? 8.395 -5.358 0.103 1.00 96.62 70 PHE A C 1
ATOM 549 O O . PHE A 1 70 ? 8.672 -6.533 -0.135 1.00 96.62 70 PHE A O 1
ATOM 556 N N . ILE A 1 71 ? 7.659 -4.993 1.142 1.00 95.75 71 ILE A N 1
ATOM 557 C CA . ILE A 1 71 ? 6.964 -5.918 2.024 1.00 95.75 71 ILE A CA 1
ATOM 558 C C . ILE A 1 71 ? 5.492 -5.934 1.610 1.00 95.75 71 ILE A C 1
ATOM 560 O O . ILE A 1 71 ? 4.814 -4.906 1.614 1.00 95.75 71 ILE A O 1
ATOM 564 N N . VAL A 1 72 ? 4.991 -7.114 1.258 1.00 95.25 72 VAL A N 1
ATOM 565 C CA . VAL A 1 72 ? 3.574 -7.361 0.991 1.00 95.25 72 VAL A CA 1
ATOM 566 C C . VAL A 1 72 ? 2.901 -7.736 2.308 1.00 95.25 72 VAL A C 1
ATOM 568 O O . VAL A 1 72 ? 3.224 -8.760 2.919 1.00 95.25 72 VAL A O 1
ATOM 571 N N . LEU A 1 73 ? 1.959 -6.900 2.745 1.00 93.94 73 LEU A N 1
ATOM 572 C CA . LEU A 1 73 ? 1.202 -7.086 3.977 1.00 93.94 73 LEU A CA 1
ATOM 573 C C . LEU A 1 73 ? -0.226 -7.525 3.629 1.00 93.94 73 LEU A C 1
ATOM 575 O O . LEU A 1 73 ? -1.009 -6.706 3.138 1.00 93.94 73 LEU A O 1
ATOM 579 N N . PRO A 1 74 ? -0.613 -8.791 3.875 1.00 92.19 74 PRO A N 1
ATOM 580 C CA . PRO A 1 74 ? -2.009 -9.191 3.744 1.00 92.19 74 PRO A CA 1
ATOM 581 C C . PRO A 1 74 ? -2.878 -8.415 4.741 1.00 92.19 74 PRO A C 1
ATOM 583 O O . PRO A 1 74 ? -2.388 -7.887 5.739 1.00 92.19 74 PRO A O 1
ATOM 586 N N . PHE A 1 75 ? -4.182 -8.325 4.479 1.00 92.44 75 PHE A N 1
ATOM 587 C CA . PHE A 1 75 ? -5.093 -7.692 5.431 1.00 92.44 75 PHE A CA 1
ATOM 588 C C . PHE A 1 75 ? -5.172 -8.543 6.714 1.00 92.44 75 PHE A C 1
ATOM 590 O O . PHE A 1 75 ? -5.517 -9.725 6.616 1.00 92.44 75 PHE A O 1
ATOM 597 N N . PRO A 1 76 ? -4.862 -7.990 7.902 1.00 90.81 76 PRO A N 1
ATOM 598 C CA . PRO A 1 76 ? -4.739 -8.773 9.123 1.00 90.81 76 PRO A CA 1
ATOM 599 C C . PRO A 1 76 ? -6.112 -9.255 9.601 1.00 90.81 76 PRO A C 1
ATOM 601 O O . PRO A 1 76 ? -7.028 -8.465 9.861 1.00 90.81 76 PRO A O 1
ATOM 604 N N . ARG A 1 77 ? -6.241 -10.573 9.754 1.00 89.75 77 ARG A N 1
ATOM 605 C CA . ARG A 1 77 ? -7.469 -11.260 10.182 1.00 89.75 77 ARG A CA 1
ATOM 606 C C . ARG A 1 77 ? -7.447 -11.590 11.670 1.00 89.75 77 ARG A C 1
ATOM 608 O O . ARG A 1 77 ? -8.500 -11.685 12.291 1.00 89.75 77 ARG A O 1
ATOM 615 N N . MET A 1 78 ? -6.259 -11.737 12.253 1.00 91.62 78 MET A N 1
ATOM 616 C CA . MET A 1 78 ? -6.063 -12.131 13.647 1.00 91.62 78 MET A CA 1
ATOM 617 C C . MET A 1 78 ? -5.403 -11.022 14.473 1.00 91.62 78 MET A C 1
ATOM 619 O O . MET A 1 78 ? -4.589 -10.238 13.983 1.00 91.62 78 MET A O 1
ATOM 623 N N . ARG A 1 79 ? -5.685 -11.000 15.785 1.00 89.44 79 ARG A N 1
ATOM 624 C CA . ARG A 1 79 ? -5.073 -10.048 16.733 1.00 89.44 79 ARG A CA 1
ATOM 625 C C . ARG A 1 79 ? -3.542 -10.101 16.711 1.00 89.44 79 ARG A C 1
ATOM 627 O O . ARG A 1 79 ? -2.894 -9.064 16.794 1.00 89.44 79 ARG A O 1
ATOM 634 N N . ALA A 1 80 ? -2.967 -11.297 16.585 1.00 89.00 80 ALA A N 1
ATOM 635 C CA . ALA A 1 80 ? -1.519 -11.483 16.556 1.00 89.00 80 ALA A CA 1
ATOM 636 C C . ALA A 1 80 ? -0.852 -10.834 15.330 1.00 89.00 80 ALA A C 1
ATOM 638 O O . ALA A 1 80 ? 0.272 -10.354 15.449 1.00 89.00 80 ALA A O 1
ATOM 639 N N . GLU A 1 81 ? -1.530 -10.796 14.179 1.00 89.50 81 GLU A N 1
ATOM 640 C CA . GLU A 1 81 ? -1.037 -10.133 12.963 1.00 89.50 81 GLU A CA 1
ATOM 641 C C . GLU A 1 81 ? -1.067 -8.613 13.150 1.00 89.50 81 GLU A C 1
ATOM 643 O O . GLU A 1 81 ? -0.050 -7.946 12.964 1.00 89.50 81 GLU A O 1
ATOM 648 N N . ARG A 1 82 ? -2.189 -8.085 13.667 1.00 90.81 82 ARG A N 1
ATOM 649 C CA . ARG A 1 82 ? -2.338 -6.656 13.992 1.00 90.81 82 ARG A CA 1
ATOM 650 C C . ARG A 1 82 ? -1.299 -6.161 14.994 1.00 90.81 82 ARG A C 1
ATOM 652 O O . ARG A 1 82 ? -0.901 -5.009 14.936 1.00 90.81 82 ARG A O 1
ATOM 659 N N . MET A 1 83 ? -0.856 -6.999 15.927 1.00 89.81 83 MET A N 1
ATOM 660 C CA . MET A 1 83 ? 0.167 -6.593 16.896 1.00 89.81 83 MET A CA 1
ATOM 661 C C . MET A 1 83 ? 1.567 -6.491 16.284 1.00 89.81 83 MET A C 1
ATOM 663 O O . MET A 1 83 ? 2.338 -5.633 16.695 1.00 89.81 83 MET A O 1
ATOM 667 N N . ARG A 1 84 ? 1.906 -7.343 15.310 1.00 89.00 84 ARG A N 1
ATOM 668 C CA . ARG A 1 84 ? 3.261 -7.400 14.731 1.00 89.00 84 ARG A CA 1
ATOM 669 C C . ARG A 1 84 ? 3.498 -6.373 13.628 1.00 89.00 84 ARG A C 1
ATOM 671 O O . ARG A 1 84 ? 4.642 -6.049 13.350 1.00 89.00 84 ARG A O 1
ATOM 678 N N . GLN A 1 85 ? 2.435 -5.883 12.997 1.00 90.62 85 GLN A N 1
ATOM 679 C CA . GLN A 1 85 ? 2.506 -4.991 11.834 1.00 90.62 85 GLN A CA 1
ATOM 680 C C . GLN A 1 85 ? 2.272 -3.518 12.203 1.00 90.62 85 GLN A C 1
ATOM 682 O O . GLN A 1 85 ? 1.759 -2.745 11.395 1.00 90.62 85 GLN A O 1
ATOM 687 N N . ARG A 1 86 ? 2.585 -3.127 13.443 1.00 92.06 86 ARG A N 1
ATOM 688 C CA . ARG A 1 86 ? 2.336 -1.771 13.939 1.00 92.06 86 ARG A CA 1
ATOM 689 C C . ARG A 1 86 ? 3.463 -0.832 13.538 1.00 92.06 86 ARG A C 1
ATOM 691 O O . ARG A 1 86 ? 4.634 -1.151 13.702 1.00 92.06 86 ARG A O 1
ATOM 698 N N . THR A 1 87 ? 3.089 0.337 13.043 1.00 92.25 87 THR A N 1
ATOM 699 C CA . THR A 1 87 ? 4.003 1.458 12.820 1.00 92.25 87 THR A CA 1
ATOM 700 C C . THR A 1 87 ? 3.240 2.771 12.968 1.00 92.25 87 THR A C 1
ATOM 702 O O . THR A 1 87 ? 2.014 2.777 13.123 1.00 92.25 87 THR A O 1
ATOM 705 N N . LYS A 1 88 ? 3.959 3.890 12.940 1.00 93.00 88 LYS A N 1
ATOM 706 C CA . LYS A 1 88 ? 3.361 5.220 12.884 1.00 93.00 88 LYS A CA 1
ATOM 707 C C . LYS A 1 88 ? 2.769 5.423 11.485 1.00 93.00 88 LYS A C 1
ATOM 709 O O . LYS A 1 88 ? 3.499 5.385 10.497 1.00 93.00 88 LYS A O 1
ATOM 714 N N . ALA A 1 89 ? 1.450 5.561 11.395 1.00 92.75 89 ALA A N 1
ATOM 715 C CA . ALA A 1 89 ? 0.734 5.672 10.127 1.00 92.75 89 ALA A CA 1
ATOM 716 C C . ALA A 1 89 ? -0.528 6.531 10.271 1.00 92.75 89 ALA A C 1
ATOM 718 O O . ALA A 1 89 ? -1.049 6.714 11.373 1.00 92.75 89 ALA A O 1
ATOM 719 N N . LEU A 1 90 ? -1.046 7.015 9.140 1.00 92.81 90 LEU A N 1
ATOM 720 C CA . LEU A 1 90 ? -2.380 7.610 9.070 1.00 92.81 90 LEU A CA 1
ATOM 721 C C . LEU A 1 90 ? -3.414 6.523 9.349 1.00 92.81 90 LEU A C 1
ATOM 723 O O . LEU A 1 90 ? -3.408 5.499 8.676 1.00 92.81 90 LEU A O 1
ATOM 727 N N . HIS A 1 91 ? -4.281 6.700 10.336 1.00 93.94 91 HIS A N 1
ATOM 728 C CA . HIS A 1 91 ? -5.214 5.655 10.740 1.00 93.94 91 HIS A CA 1
ATOM 729 C C . HIS A 1 91 ? -6.608 5.863 10.161 1.00 93.94 91 HIS A C 1
ATOM 731 O O . HIS A 1 91 ? -7.237 6.889 10.407 1.00 93.94 91 HIS A O 1
ATOM 737 N N . ASP A 1 92 ? -7.122 4.831 9.495 1.00 90.25 92 ASP A N 1
ATOM 738 C CA . ASP A 1 92 ? -8.520 4.745 9.092 1.00 90.25 92 ASP A CA 1
ATOM 739 C C . ASP A 1 92 ? -9.361 4.203 10.269 1.00 90.25 92 ASP A C 1
ATOM 741 O O . ASP A 1 92 ? -9.183 3.044 10.673 1.00 90.25 92 ASP A O 1
ATOM 745 N N . PRO A 1 93 ? -10.258 5.015 10.863 1.00 88.88 93 PRO A N 1
ATOM 746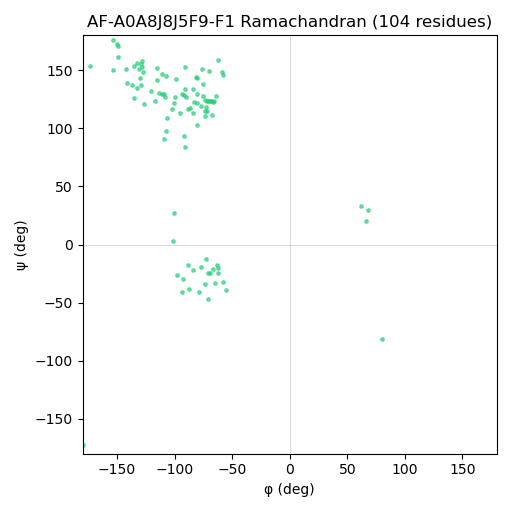 C CA . PRO A 1 93 ? -11.063 4.600 12.007 1.00 88.88 93 PRO A CA 1
ATOM 747 C C . PRO A 1 93 ? -12.124 3.550 11.680 1.00 88.88 93 PRO A C 1
ATOM 749 O O . PRO A 1 93 ? -12.509 2.804 12.578 1.00 88.88 93 PRO A O 1
ATOM 752 N N . GLU A 1 94 ? -12.574 3.458 10.432 1.00 88.50 94 GLU A N 1
ATOM 753 C CA . GLU A 1 94 ? -13.604 2.501 10.034 1.00 88.50 94 GLU A CA 1
ATOM 754 C C . GLU A 1 94 ? -13.020 1.103 9.849 1.00 88.50 94 GLU A C 1
ATOM 756 O O . GLU A 1 94 ? -13.608 0.112 10.282 1.00 88.50 94 GLU A O 1
ATOM 761 N N . LEU A 1 95 ? -11.834 1.015 9.242 1.00 87.00 95 LEU A N 1
ATOM 762 C CA . LEU A 1 95 ? -11.152 -0.261 9.010 1.00 87.00 95 LEU A CA 1
ATOM 763 C C . LEU A 1 95 ? -10.258 -0.685 10.188 1.00 87.00 95 LEU A C 1
ATOM 765 O O . LEU A 1 95 ? -9.863 -1.856 10.299 1.00 87.00 95 LEU A O 1
ATOM 769 N N . GLY A 1 96 ? -9.917 0.256 11.073 1.00 90.12 96 GLY A N 1
ATOM 770 C CA . GLY A 1 96 ? -9.029 0.028 12.212 1.00 90.12 96 GLY A CA 1
ATOM 771 C C . GLY A 1 96 ? -7.624 -0.401 11.783 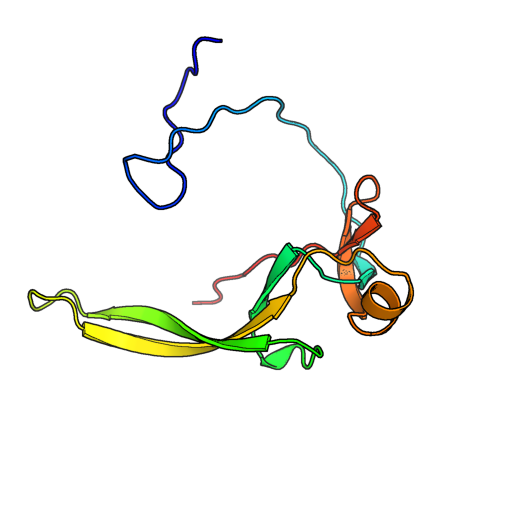1.00 90.12 96 GLY A C 1
ATOM 772 O O . GLY A 1 96 ? -7.002 -1.242 12.446 1.00 90.12 96 GLY A O 1
ATOM 773 N N . ILE A 1 97 ? -7.163 0.107 10.639 1.00 92.12 97 ILE A N 1
ATOM 774 C CA . ILE A 1 97 ? -5.832 -0.134 10.076 1.00 92.12 97 ILE A CA 1
ATOM 775 C C . ILE A 1 97 ? -5.166 1.192 9.717 1.00 92.12 97 ILE A C 1
ATOM 777 O O . ILE A 1 97 ? -5.824 2.204 9.482 1.00 92.12 97 ILE A O 1
ATOM 781 N N . GLY A 1 98 ? -3.840 1.185 9.691 1.00 93.62 98 GLY A N 1
ATOM 782 C CA . GLY A 1 98 ? -3.075 2.277 9.124 1.00 93.62 98 GLY A CA 1
ATOM 783 C C . GLY A 1 98 ? -3.098 2.229 7.594 1.00 93.62 98 GLY A C 1
ATOM 784 O O . GLY A 1 98 ? -3.159 1.161 6.981 1.00 93.62 98 GLY A O 1
ATOM 785 N N . VAL A 1 99 ? -2.986 3.402 6.994 1.00 91.12 99 VAL A N 1
ATOM 786 C CA . VAL A 1 99 ? -2.877 3.647 5.564 1.00 91.12 99 VAL A CA 1
ATOM 787 C C . VAL A 1 99 ? -1.466 4.144 5.286 1.00 91.12 99 VAL A C 1
ATOM 789 O O . VAL A 1 99 ? -0.978 5.076 5.929 1.00 91.12 99 VAL A O 1
ATOM 792 N N . TYR A 1 100 ? -0.810 3.521 4.312 1.00 91.12 100 TYR A N 1
ATOM 793 C CA . TYR A 1 100 ? 0.479 3.977 3.812 1.00 91.12 100 TYR A CA 1
ATOM 794 C C . TYR A 1 100 ? 0.280 4.696 2.480 1.00 91.12 100 TYR A C 1
ATOM 796 O O . TYR A 1 100 ? -0.168 4.094 1.503 1.00 91.12 100 TYR A O 1
ATOM 804 N N . LEU A 1 101 ? 0.607 5.986 2.452 1.00 88.94 101 LEU A N 1
ATOM 805 C CA . LEU A 1 101 ? 0.593 6.787 1.235 1.00 88.94 101 LEU A CA 1
ATOM 806 C C . LEU A 1 101 ? 2.005 6.813 0.658 1.00 88.94 101 LEU A C 1
ATOM 808 O O . LEU A 1 101 ? 2.917 7.378 1.258 1.00 88.94 101 LEU A O 1
ATOM 812 N N . HIS A 1 102 ? 2.178 6.201 -0.512 1.00 85.44 102 HIS A N 1
ATOM 813 C CA . HIS A 1 102 ? 3.433 6.282 -1.252 1.00 85.44 102 HIS A CA 1
ATOM 814 C C . HIS A 1 102 ? 3.620 7.719 -1.735 1.00 85.44 102 HIS A C 1
ATOM 816 O O . HIS A 1 102 ? 2.871 8.191 -2.591 1.00 85.44 102 HIS A O 1
ATOM 822 N N . SER A 1 103 ? 4.603 8.422 -1.180 1.00 72.56 103 SER A N 1
ATOM 823 C CA . SER A 1 103 ? 5.033 9.710 -1.704 1.00 72.56 103 SER A CA 1
ATOM 824 C C . SER A 1 103 ? 6.152 9.497 -2.718 1.00 72.56 103 SER A C 1
ATOM 826 O O . SER A 1 103 ? 7.105 8.752 -2.490 1.00 72.56 103 SER A O 1
ATOM 828 N N . TRP A 1 104 ? 6.037 10.165 -3.861 1.00 55.25 104 TRP A N 1
ATOM 829 C CA . TRP A 1 104 ? 7.151 10.319 -4.784 1.00 55.25 104 TRP A CA 1
ATOM 830 C C . TRP A 1 104 ? 7.866 11.622 -4.429 1.00 55.25 104 TRP A C 1
ATOM 832 O O . TRP A 1 104 ? 7.454 12.697 -4.861 1.00 55.25 104 TRP A O 1
ATOM 842 N N . SER A 1 105 ? 8.901 11.553 -3.596 1.00 50.34 105 SER A N 1
ATOM 843 C CA . SER A 1 105 ? 9.894 12.627 -3.538 1.00 50.34 105 SER A CA 1
ATOM 844 C C . SER A 1 105 ? 10.846 12.403 -4.710 1.00 50.34 105 SER A C 1
ATOM 846 O O . SER A 1 105 ? 11.626 11.448 -4.684 1.00 50.34 105 SER A O 1
ATOM 848 N N . GLY A 1 106 ? 10.665 13.198 -5.767 1.00 41.47 106 GLY A N 1
ATOM 849 C CA . GLY A 1 106 ? 11.518 13.189 -6.959 1.00 41.47 106 GLY A CA 1
ATOM 850 C C . GLY A 1 106 ? 12.936 13.663 -6.685 1.00 41.47 106 GLY A C 1
ATOM 851 O O . GLY A 1 106 ? 13.138 14.364 -5.668 1.00 41.47 106 GLY A O 1
#

Foldseek 3Di:
DDAPDFDDDPDPPRTDHDPDDDDDDWDWDWWAAAPDKAACVQVADADKDKDQPDWDPPDPVIHRPDIGIIGHGHHDPDPVNGVRRIDTAGADPVSRGGDDDDDDPD

Solvent-accessible surface area (backbone atoms only — not comparable to full-atom values): 6814 Å² total; per-residue (Å²): 138,83,72,93,61,90,45,65,64,93,44,93,83,36,78,54,74,87,88,80,88,82,90,80,88,65,53,77,41,83,24,23,52,41,61,46,75,43,62,52,88,74,71,60,78,58,50,77,44,79,42,73,79,37,70,39,76,91,48,88,79,66,42,79,68,36,74,46,60,26,25,45,32,66,62,64,88,48,73,71,49,42,65,62,26,54,42,84,23,37,34,42,81,90,80,68,29,19,51,85,79,88,75,84,83,126